Protein AF-A0AA39UWG3-F1 (afdb_monomer_lite)

Secondary structure (DSSP, 8-state):
--EEEEHHHHHHHHHHHHHHHTT-GGG--S--TTTEEE-SSSS-EEESEEEESSS--B--HHHHTTEEEEEETTTTEEEEEE---

pLDDT: mean 83.06, std 12.7, range [46.44, 96.5]

Sequence (85 aa):
MVTTLPTVAYEALRDAFIVKTNGAVQSLPFASHGFLIPVDGVETICFAFAPSASELSIIGNVQQAGIQISIDEARGYVGFGPNVC

Organism: Acer saccharum (NCBI:txid4024)

Foldseek 3Di:
DFKEAAPVVQVVVVVVVCVVCVVPPPPDPPPCQRQWDDDDVPPDIDGRYYYDPDNDIDHDVSNCVQWDWDADPVVRDIDIDGPDD

InterPro domains:
  IPR021109 Aspartic peptidase domain superfamily [G3DSA:2.40.70.10] (20-85)
  IPR021109 Aspartic peptidase domain superfamily [SSF50630] (2-85)

Structure (mmCIF, N/CA/C/O backbone):
data_AF-A0AA39UWG3-F1
#
_entry.id   AF-A0AA39UWG3-F1
#
loop_
_atom_site.group_PDB
_atom_site.id
_atom_site.type_symbol
_atom_site.label_atom_id
_atom_site.label_alt_id
_atom_site.label_comp_id
_atom_site.label_asym_id
_atom_site.label_entity_id
_atom_site.label_seq_id
_atom_site.pdbx_PDB_ins_code
_atom_site.Cartn_x
_atom_site.Cartn_y
_atom_site.Cartn_z
_atom_site.occupancy
_atom_site.B_iso_or_equiv
_atom_site.auth_seq_id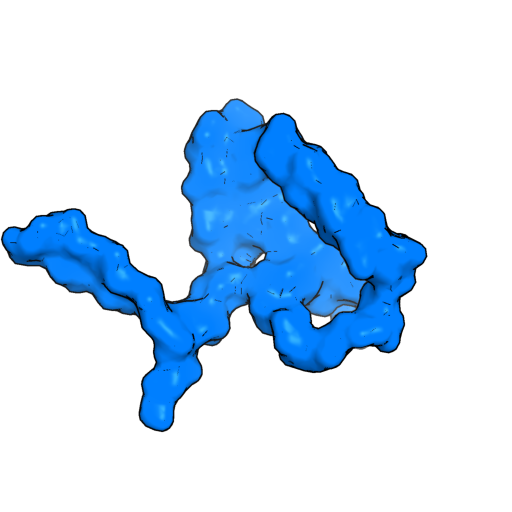
_atom_site.auth_comp_id
_atom_site.auth_asym_id
_atom_site.auth_atom_id
_atom_site.pdbx_PDB_model_num
ATOM 1 N N . MET A 1 1 ? -0.887 -11.233 2.924 1.00 81.06 1 MET A N 1
ATOM 2 C CA . MET A 1 1 ? -0.113 -10.013 3.238 1.00 81.06 1 MET A CA 1
ATOM 3 C C . MET A 1 1 ? -0.807 -8.813 2.612 1.00 81.06 1 MET A C 1
ATOM 5 O O . MET A 1 1 ? -1.274 -8.927 1.482 1.00 81.06 1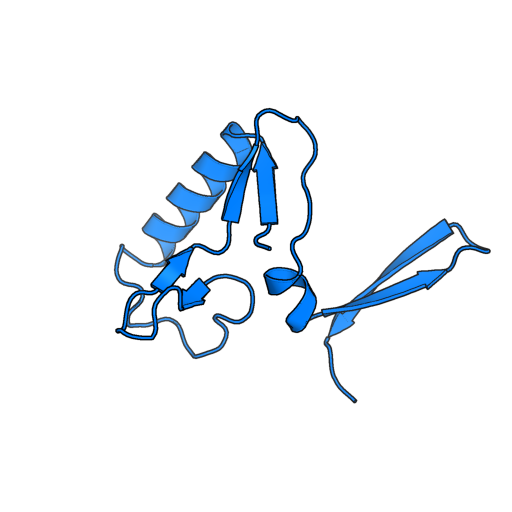 MET A O 1
ATOM 9 N N . VAL A 1 2 ? -0.908 -7.719 3.366 1.00 91.00 2 VAL A N 1
ATOM 10 C CA . VAL A 1 2 ? -1.485 -6.428 2.952 1.00 91.00 2 VAL A CA 1
ATOM 11 C C . VAL A 1 2 ? -0.409 -5.506 2.378 1.00 91.00 2 VAL A C 1
ATOM 13 O O . VAL A 1 2 ? 0.776 -5.751 2.600 1.00 91.00 2 VAL A O 1
ATOM 16 N N . THR A 1 3 ? -0.800 -4.465 1.644 1.00 92.81 3 THR A N 1
ATOM 17 C CA . THR A 1 3 ? 0.156 -3.474 1.127 1.00 92.81 3 THR A CA 1
ATOM 18 C C . THR A 1 3 ? 0.722 -2.641 2.264 1.00 92.81 3 THR A C 1
ATOM 20 O O . THR A 1 3 ? -0.027 -2.136 3.099 1.00 92.81 3 THR A O 1
ATOM 23 N N . THR A 1 4 ? 2.039 -2.471 2.296 1.00 94.56 4 THR A N 1
ATOM 24 C CA . THR A 1 4 ? 2.696 -1.607 3.278 1.00 94.56 4 THR A CA 1
ATOM 25 C C . THR A 1 4 ? 3.163 -0.324 2.613 1.00 94.56 4 THR A C 1
ATOM 27 O O . THR A 1 4 ? 3.793 -0.382 1.557 1.00 94.56 4 THR A O 1
ATOM 30 N N . LEU A 1 5 ? 2.882 0.820 3.229 1.00 95.62 5 LEU A N 1
ATOM 31 C CA . LEU A 1 5 ? 3.266 2.144 2.737 1.00 95.62 5 LEU A CA 1
ATOM 32 C C . LEU A 1 5 ? 4.114 2.868 3.789 1.00 95.62 5 LEU A C 1
ATOM 34 O O . LEU A 1 5 ? 3.913 2.620 4.980 1.00 95.62 5 LEU A O 1
ATOM 38 N N . PRO A 1 6 ? 4.993 3.805 3.397 1.00 96.50 6 PRO A N 1
ATOM 39 C CA . PRO A 1 6 ? 5.605 4.737 4.340 1.00 96.50 6 PRO A CA 1
ATOM 40 C C . PRO A 1 6 ? 4.528 5.406 5.196 1.00 96.50 6 PRO A C 1
ATOM 42 O O . PRO A 1 6 ? 3.469 5.759 4.671 1.00 96.50 6 PRO A O 1
ATOM 45 N N . THR A 1 7 ? 4.781 5.593 6.494 1.00 94.88 7 THR A N 1
ATOM 46 C CA . THR A 1 7 ? 3.763 6.059 7.458 1.00 94.88 7 THR A CA 1
ATOM 47 C C . THR A 1 7 ? 2.981 7.284 6.974 1.00 94.88 7 THR A C 1
ATOM 49 O O . THR A 1 7 ? 1.756 7.277 7.026 1.00 94.88 7 THR A O 1
ATOM 52 N N . VAL A 1 8 ? 3.659 8.282 6.398 1.00 94.19 8 VAL A N 1
ATOM 53 C CA . VAL A 1 8 ? 3.019 9.500 5.866 1.00 94.19 8 V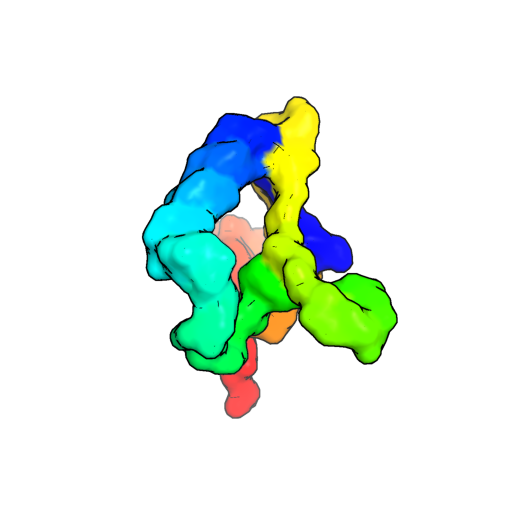AL A CA 1
ATOM 54 C C . VAL A 1 8 ? 2.038 9.187 4.728 1.00 94.19 8 VAL A C 1
ATOM 56 O O . VAL A 1 8 ? 0.934 9.726 4.680 1.00 94.19 8 VAL A O 1
ATOM 59 N N . ALA A 1 9 ? 2.414 8.289 3.814 1.00 94.50 9 ALA A N 1
ATOM 60 C CA . ALA A 1 9 ? 1.555 7.877 2.707 1.00 94.50 9 ALA A CA 1
ATOM 61 C C . ALA A 1 9 ? 0.375 7.023 3.194 1.00 94.50 9 ALA A C 1
ATOM 63 O O . ALA A 1 9 ? -0.743 7.182 2.703 1.00 94.50 9 ALA A O 1
ATOM 64 N N . TYR A 1 10 ? 0.609 6.150 4.178 1.00 94.25 10 TYR A N 1
ATOM 65 C CA . TYR A 1 10 ? -0.444 5.367 4.818 1.00 94.25 10 TYR A CA 1
ATOM 66 C C . TYR A 1 10 ? -1.490 6.265 5.491 1.00 94.25 10 TYR A C 1
ATOM 68 O O . TYR A 1 10 ? -2.683 6.076 5.265 1.00 94.25 10 TYR A O 1
ATOM 76 N N . GLU A 1 11 ? -1.057 7.248 6.282 1.00 94.81 11 GLU A N 1
ATOM 77 C CA . GLU A 1 11 ? -1.954 8.173 6.982 1.00 94.81 11 GLU A CA 1
ATOM 78 C C . GLU A 1 11 ? -2.791 8.991 5.997 1.00 94.81 11 GLU A C 1
ATOM 80 O O . GLU A 1 11 ? -4.015 9.010 6.110 1.00 94.81 11 GLU A O 1
ATOM 85 N N . ALA A 1 12 ? -2.161 9.561 4.965 1.00 94.69 12 ALA A N 1
ATOM 86 C CA . ALA A 1 12 ? -2.870 10.305 3.928 1.00 94.69 12 ALA A CA 1
ATOM 87 C C . ALA A 1 12 ? -3.909 9.440 3.191 1.00 94.69 12 ALA A C 1
ATOM 89 O O . ALA A 1 12 ? -5.038 9.879 2.957 1.00 94.69 12 ALA A O 1
ATOM 90 N N . LEU A 1 13 ? -3.550 8.198 2.842 1.00 92.38 13 LEU A N 1
ATOM 91 C CA . LEU A 1 13 ? -4.455 7.272 2.161 1.00 92.38 13 LEU A CA 1
ATOM 92 C C . LEU A 1 13 ? -5.624 6.856 3.062 1.00 92.38 13 LEU A C 1
ATOM 94 O O . LEU A 1 13 ? -6.769 6.839 2.609 1.00 92.38 13 LEU A O 1
ATOM 98 N N . ARG A 1 14 ? -5.344 6.534 4.328 1.00 91.19 14 ARG A N 1
ATOM 99 C CA . ARG A 1 14 ? -6.354 6.188 5.334 1.00 91.19 14 ARG A CA 1
ATOM 100 C C . ARG A 1 14 ? -7.352 7.328 5.504 1.00 91.19 14 ARG A C 1
ATOM 102 O O . ARG A 1 14 ? -8.557 7.096 5.440 1.00 91.19 14 ARG A O 1
ATOM 109 N N . ASP A 1 15 ? -6.863 8.547 5.690 1.00 92.19 15 ASP A N 1
ATOM 110 C CA . ASP A 1 15 ? -7.715 9.702 5.962 1.00 92.19 15 ASP A CA 1
ATOM 111 C C . ASP A 1 15 ? -8.577 10.040 4.736 1.00 92.19 15 ASP A C 1
ATOM 113 O O . ASP A 1 15 ? -9.787 10.240 4.859 1.00 92.19 15 ASP A O 1
ATOM 117 N N . ALA A 1 16 ? -8.002 9.980 3.529 1.00 90.38 16 ALA A N 1
ATOM 118 C CA . ALA A 1 16 ? -8.753 10.128 2.283 1.00 90.38 16 ALA A CA 1
ATOM 119 C C . ALA A 1 16 ? -9.832 9.045 2.113 1.00 90.38 16 ALA A C 1
ATOM 121 O O . ALA A 1 16 ? -10.944 9.336 1.662 1.00 90.38 16 ALA A O 1
ATOM 122 N N . PHE A 1 17 ? -9.530 7.799 2.488 1.00 86.44 17 PHE A N 1
ATOM 123 C CA . PHE A 1 17 ? -10.480 6.691 2.433 1.00 86.44 17 PHE A CA 1
ATOM 124 C C . PHE A 1 17 ? -11.647 6.892 3.410 1.00 86.44 17 PHE A C 1
ATOM 126 O O . PHE A 1 17 ? -12.807 6.715 3.027 1.00 86.44 17 PHE A O 1
ATOM 133 N N . ILE A 1 18 ? -11.368 7.330 4.641 1.00 86.81 18 ILE A N 1
ATOM 134 C CA . ILE A 1 18 ? -12.396 7.644 5.646 1.00 86.81 18 ILE A CA 1
ATOM 135 C C . ILE A 1 18 ? -13.296 8.781 5.158 1.00 86.81 18 ILE A C 1
ATOM 137 O O . ILE A 1 18 ? -14.518 8.648 5.195 1.00 86.81 18 ILE A O 1
ATOM 141 N N . VAL A 1 19 ? -12.712 9.869 4.646 1.00 88.06 19 VAL A N 1
ATOM 142 C CA . VAL A 1 19 ? -13.472 11.011 4.111 1.00 88.06 19 VAL A CA 1
ATOM 143 C C . VAL A 1 19 ? -14.369 10.574 2.956 1.00 88.06 19 VAL A C 1
ATOM 145 O O . VAL A 1 19 ? -15.547 10.924 2.918 1.00 88.06 19 VAL A O 1
ATOM 148 N N . LYS A 1 20 ? -13.848 9.765 2.029 1.00 84.50 20 LYS A N 1
ATOM 149 C CA . LYS A 1 20 ? -14.601 9.334 0.844 1.00 84.50 20 LYS A CA 1
ATOM 150 C C . LYS A 1 20 ? -15.730 8.356 1.163 1.00 84.50 20 LYS A C 1
ATOM 152 O O . LYS A 1 20 ? -16.732 8.337 0.456 1.00 84.50 20 LYS A O 1
ATOM 157 N N . THR A 1 21 ? -15.573 7.562 2.217 1.00 80.38 21 THR A N 1
ATOM 158 C CA . THR A 1 21 ? -16.603 6.630 2.701 1.00 80.38 21 THR A CA 1
ATOM 159 C C . THR A 1 21 ? -17.519 7.254 3.750 1.00 80.38 21 THR A C 1
ATOM 161 O O . THR A 1 21 ? -18.450 6.601 4.210 1.00 80.38 21 THR A O 1
ATOM 164 N N . ASN A 1 22 ? -17.280 8.511 4.144 1.00 80.75 22 ASN A N 1
ATOM 165 C CA . ASN A 1 22 ? -17.958 9.157 5.268 1.00 80.75 22 ASN A CA 1
ATOM 166 C C . ASN A 1 22 ? -17.909 8.303 6.557 1.00 80.75 22 ASN A C 1
ATOM 168 O O . ASN A 1 22 ? -18.876 8.233 7.312 1.00 80.75 22 ASN A O 1
ATOM 172 N N . GLY A 1 23 ? -16.814 7.557 6.752 1.00 72.88 23 GLY A N 1
ATOM 173 C CA . GLY A 1 23 ? -16.659 6.580 7.836 1.00 72.88 23 GLY A CA 1
ATOM 174 C C . GLY A 1 23 ? -17.588 5.357 7.766 1.00 72.88 23 GLY A C 1
ATOM 175 O O . GLY A 1 23 ? -17.485 4.475 8.615 1.00 72.88 23 GLY A O 1
ATOM 176 N N . ALA A 1 24 ? -18.469 5.266 6.765 1.00 70.69 24 ALA A N 1
ATOM 177 C CA . ALA A 1 24 ? -19.425 4.182 6.586 1.00 70.69 24 ALA A CA 1
ATOM 178 C C . ALA A 1 24 ? -19.055 3.340 5.357 1.00 70.69 24 ALA A C 1
ATOM 180 O O . ALA A 1 24 ? -19.355 3.670 4.213 1.00 70.69 24 ALA A O 1
ATOM 181 N N . VAL A 1 25 ? -18.452 2.179 5.606 1.00 65.94 25 VAL A N 1
ATOM 182 C CA . VAL A 1 25 ? -18.070 1.204 4.564 1.00 65.94 25 VAL A CA 1
ATOM 183 C C . VAL A 1 25 ? -19.296 0.524 3.913 1.00 65.94 25 VAL A C 1
ATOM 185 O O . VAL A 1 25 ? -19.178 -0.171 2.909 1.00 65.94 25 VAL A O 1
ATOM 188 N N . GLN A 1 26 ? -20.492 0.773 4.453 1.00 57.19 26 GLN A N 1
ATOM 189 C CA . GLN A 1 26 ? -21.761 0.110 4.135 1.00 57.19 26 GLN A CA 1
ATOM 190 C C . GLN A 1 26 ? -22.285 0.364 2.705 1.00 57.19 26 GLN A C 1
ATOM 192 O O . GLN A 1 26 ? -23.187 -0.340 2.263 1.00 57.19 26 GLN A O 1
ATOM 197 N N . SER A 1 27 ? -21.727 1.337 1.971 1.00 51.84 27 SER A N 1
ATOM 198 C CA . SER A 1 27 ? -22.132 1.679 0.596 1.00 51.84 27 SER A CA 1
ATOM 199 C C . SER A 1 27 ? -21.091 1.352 -0.474 1.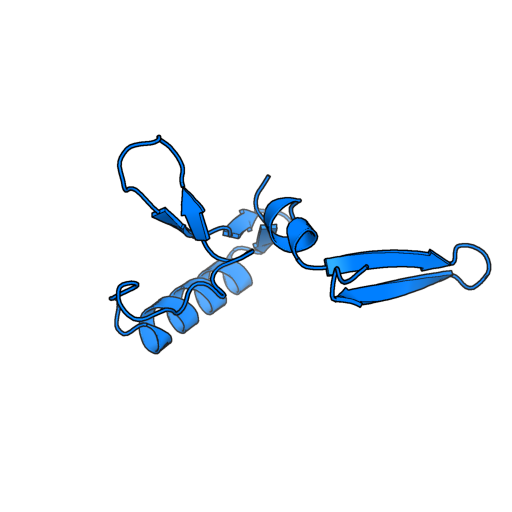00 51.84 27 SER A C 1
ATOM 201 O O . SER A 1 27 ? -21.305 1.676 -1.644 1.00 51.84 27 SER A O 1
ATOM 203 N N . LEU A 1 28 ? -19.969 0.721 -0.115 1.00 54.81 28 LEU A N 1
ATOM 204 C CA . LEU A 1 28 ? -18.993 0.320 -1.118 1.00 54.81 28 LEU A CA 1
ATOM 205 C C . LEU A 1 28 ? -19.541 -0.907 -1.864 1.00 54.81 28 LEU A C 1
ATOM 207 O O . LEU A 1 28 ? -19.701 -1.963 -1.247 1.00 54.81 28 LEU A O 1
ATOM 211 N N . PRO A 1 29 ? -19.845 -0.806 -3.175 1.00 51.50 29 PRO A N 1
ATOM 212 C CA . PRO A 1 29 ? -20.138 -1.995 -3.961 1.00 51.50 29 PRO A CA 1
ATOM 213 C C . PRO A 1 29 ? -18.968 -2.974 -3.820 1.00 51.50 29 PRO A C 1
ATOM 215 O O . PRO A 1 29 ? -17.833 -2.554 -3.590 1.00 51.50 29 PRO A O 1
ATOM 218 N N . PHE A 1 30 ? -19.236 -4.268 -4.001 1.00 46.44 30 PHE A N 1
ATOM 219 C CA . PHE A 1 30 ? -18.304 -5.410 -3.929 1.00 46.44 30 PHE A CA 1
ATOM 220 C C . PHE A 1 30 ? -17.019 -5.308 -4.804 1.00 46.44 30 PHE A C 1
ATOM 222 O O . PHE A 1 30 ? -16.249 -6.259 -4.925 1.00 46.44 30 PHE A O 1
ATOM 229 N N . ALA A 1 31 ? -16.728 -4.136 -5.370 1.00 50.28 31 ALA A N 1
ATOM 230 C CA . ALA A 1 31 ? -15.437 -3.688 -5.885 1.00 50.28 31 ALA A CA 1
ATOM 231 C C . ALA A 1 31 ? -14.383 -3.405 -4.781 1.00 50.28 31 ALA A C 1
ATOM 233 O O . ALA A 1 31 ? -13.384 -2.741 -5.039 1.00 50.28 31 ALA A O 1
ATOM 234 N N . SER A 1 32 ? -14.577 -3.906 -3.555 1.00 58.06 32 SER A N 1
ATOM 235 C CA . SER A 1 32 ? -13.641 -3.812 -2.421 1.00 58.06 32 SER A CA 1
ATOM 236 C C . SER A 1 32 ? -12.431 -4.753 -2.520 1.00 58.06 32 SER A C 1
ATOM 238 O O . SER A 1 32 ? -11.587 -4.764 -1.617 1.00 58.06 32 SER A O 1
ATOM 240 N N . HIS A 1 33 ? -12.326 -5.527 -3.605 1.00 65.56 33 HIS A N 1
ATOM 241 C CA . HIS A 1 33 ? -11.189 -6.402 -3.873 1.00 65.56 33 HIS A CA 1
ATOM 242 C C . HIS A 1 33 ? -9.883 -5.600 -3.807 1.00 65.56 33 HIS A C 1
ATOM 244 O O . HIS A 1 33 ? -9.676 -4.650 -4.557 1.00 65.56 33 HIS A O 1
ATOM 250 N N . GLY A 1 34 ? -9.016 -5.967 -2.864 1.00 76.62 34 GLY A N 1
ATOM 251 C CA . GLY A 1 34 ? -7.723 -5.316 -2.670 1.00 76.62 34 GLY A CA 1
ATOM 252 C C . GLY A 1 34 ? -7.702 -4.152 -1.672 1.00 76.62 34 GLY A C 1
ATOM 253 O O . GLY A 1 34 ? -6.615 -3.725 -1.303 1.00 76.62 34 GLY A O 1
ATOM 254 N N . PHE A 1 35 ? -8.843 -3.647 -1.188 1.00 83.62 35 PHE A N 1
ATOM 255 C CA . PHE A 1 35 ? -8.874 -2.527 -0.227 1.00 83.62 35 PHE A CA 1
ATOM 256 C C . PHE A 1 35 ? -9.329 -2.925 1.173 1.00 83.62 35 PHE A C 1
ATOM 258 O O . PHE A 1 35 ? -8.917 -2.296 2.147 1.00 83.62 35 PHE A O 1
ATOM 265 N N . LEU A 1 36 ? -10.153 -3.964 1.285 1.00 85.56 36 LEU A N 1
ATOM 266 C CA . LEU A 1 36 ? -10.660 -4.472 2.555 1.00 85.56 36 LEU A CA 1
ATOM 267 C C . LEU A 1 36 ? -10.428 -5.980 2.632 1.00 85.56 36 LEU A C 1
ATOM 269 O O . LEU A 1 36 ? -10.534 -6.673 1.620 1.00 85.56 36 LEU A O 1
ATOM 273 N N . ILE A 1 37 ? -10.126 -6.486 3.826 1.00 84.38 37 ILE A N 1
ATOM 274 C CA . ILE A 1 37 ? -9.991 -7.922 4.090 1.00 84.38 37 ILE A CA 1
ATOM 275 C C . ILE A 1 37 ? -10.831 -8.346 5.295 1.00 84.38 37 ILE A C 1
ATOM 277 O O . ILE A 1 37 ? -10.845 -7.632 6.299 1.00 84.38 37 ILE A O 1
ATOM 281 N N . PRO A 1 38 ? -11.507 -9.505 5.233 1.00 81.88 38 PRO A N 1
ATOM 282 C CA . PRO A 1 38 ? -12.068 -10.131 6.420 1.00 81.88 38 PRO A CA 1
ATOM 283 C C . PRO A 1 38 ? -10.931 -10.749 7.241 1.00 81.88 38 PRO A C 1
ATOM 285 O O . PRO A 1 38 ? -10.075 -11.433 6.677 1.00 81.88 38 PRO A O 1
ATOM 288 N N . VAL A 1 39 ? -10.899 -10.502 8.553 1.00 77.75 39 VAL A N 1
ATOM 289 C CA . VAL A 1 39 ? -9.792 -10.982 9.406 1.00 77.75 39 VAL A CA 1
ATOM 290 C C . VAL A 1 39 ? -10.169 -12.219 10.219 1.00 77.75 39 VAL A C 1
ATOM 292 O O . VAL A 1 39 ? -9.339 -13.109 10.330 1.00 77.75 39 VAL A O 1
ATOM 295 N N . ASP A 1 40 ? -11.420 -12.350 10.677 1.00 66.69 40 ASP A N 1
ATOM 296 C CA . ASP A 1 40 ? -11.760 -13.376 11.683 1.00 66.69 40 ASP A CA 1
ATOM 297 C C . ASP A 1 40 ? -13.089 -14.122 11.467 1.00 66.69 40 ASP A C 1
ATOM 299 O O . ASP A 1 40 ? -13.715 -14.553 12.426 1.00 66.69 40 ASP A O 1
ATOM 303 N N . GLY A 1 41 ? -13.589 -14.283 10.236 1.00 63.09 41 GLY A N 1
ATOM 304 C CA . GLY A 1 41 ? -14.834 -15.043 9.971 1.00 63.09 41 GLY A CA 1
ATOM 305 C C . GLY A 1 41 ? -16.121 -14.477 10.611 1.00 63.09 41 GLY A C 1
ATOM 306 O O . GLY A 1 41 ? -17.213 -14.953 10.318 1.00 63.09 41 GLY A O 1
ATOM 307 N N . VAL A 1 42 ? -16.000 -13.439 11.440 1.00 57.69 42 VAL A N 1
ATOM 308 C CA . VAL A 1 42 ? -17.053 -12.763 12.196 1.00 57.69 42 VAL A CA 1
ATOM 309 C C . VAL A 1 42 ? -17.036 -11.296 11.781 1.00 57.69 42 VAL A C 1
ATOM 311 O O . VAL A 1 42 ? -16.373 -10.495 12.430 1.00 57.69 42 VAL A O 1
ATOM 314 N N . GLU A 1 43 ? -17.679 -10.992 10.645 1.00 68.88 43 GLU A N 1
ATOM 315 C CA . GLU A 1 43 ? -18.102 -9.670 10.110 1.00 68.88 43 GLU A CA 1
ATOM 316 C C . GLU A 1 43 ? -17.107 -8.483 10.131 1.00 68.88 43 GLU A C 1
ATOM 318 O O . GLU A 1 43 ? -17.414 -7.397 9.641 1.00 68.88 43 GLU A O 1
ATOM 323 N N . THR A 1 44 ? -15.895 -8.670 10.643 1.00 75.38 44 THR A N 1
ATOM 324 C CA . THR A 1 44 ? -14.908 -7.625 10.871 1.00 75.38 44 THR A CA 1
ATOM 325 C C . THR A 1 44 ? -14.076 -7.475 9.620 1.00 75.38 44 THR A C 1
ATOM 327 O O . THR A 1 44 ? -13.364 -8.390 9.193 1.00 75.38 44 THR A O 1
ATOM 330 N N . ILE A 1 45 ? -14.185 -6.289 9.042 1.00 80.06 45 ILE A N 1
ATOM 331 C CA . ILE A 1 45 ? -13.468 -5.880 7.849 1.00 80.06 45 ILE A CA 1
ATOM 332 C C . ILE A 1 45 ? -12.360 -4.909 8.242 1.00 80.06 45 ILE A C 1
ATOM 334 O O . ILE A 1 45 ? -12.596 -3.905 8.912 1.00 80.06 45 ILE A O 1
ATOM 338 N N . CYS A 1 46 ? -11.142 -5.209 7.810 1.00 85.81 46 CYS A N 1
ATOM 339 C CA . CYS A 1 46 ? -9.980 -4.364 8.039 1.00 85.81 46 CYS A CA 1
ATOM 340 C C . CYS A 1 46 ? -9.525 -3.720 6.738 1.00 85.81 46 CYS A C 1
ATOM 342 O O . CYS A 1 46 ? -9.627 -4.308 5.660 1.00 85.81 46 CYS A O 1
ATOM 344 N N . PHE A 1 47 ? -8.973 -2.516 6.852 1.00 89.00 47 PHE A N 1
ATOM 345 C CA . PHE A 1 47 ? -8.313 -1.857 5.737 1.00 89.00 47 PHE A CA 1
ATOM 346 C C . PHE A 1 47 ? -7.060 -2.639 5.339 1.00 89.00 47 PHE A C 1
ATOM 348 O O . PHE A 1 47 ? -6.224 -2.970 6.177 1.00 89.00 47 PHE A O 1
ATOM 355 N N . ALA A 1 48 ? -6.930 -2.955 4.054 1.00 90.44 48 ALA A N 1
ATOM 356 C CA . ALA A 1 48 ? -5.884 -3.828 3.535 1.00 90.44 48 ALA A CA 1
ATOM 357 C C . ALA A 1 48 ? -4.535 -3.110 3.338 1.00 90.44 48 ALA A C 1
ATOM 359 O O . ALA A 1 48 ? -3.762 -3.495 2.460 1.00 90.44 48 ALA A O 1
ATOM 360 N N . PHE A 1 49 ? -4.245 -2.076 4.127 1.00 93.06 49 PHE A N 1
ATOM 361 C CA . PHE A 1 49 ? -2.997 -1.317 4.077 1.00 93.06 49 PHE A CA 1
ATOM 362 C C . PHE A 1 49 ? -2.419 -1.161 5.481 1.00 93.06 49 PHE A C 1
ATOM 364 O O . PHE A 1 49 ? -3.166 -1.048 6.450 1.00 93.06 49 PHE A O 1
ATOM 371 N N . ALA A 1 50 ? -1.094 -1.123 5.584 1.00 94.38 50 ALA A N 1
ATOM 372 C CA . ALA A 1 50 ? -0.382 -0.949 6.844 1.00 94.38 50 ALA A CA 1
ATOM 373 C C . ALA A 1 50 ? 0.771 0.062 6.708 1.00 94.38 50 ALA A C 1
ATOM 375 O O . ALA A 1 50 ? 1.350 0.189 5.625 1.00 94.38 50 ALA A O 1
ATOM 376 N N . PRO A 1 51 ? 1.136 0.776 7.786 1.00 95.19 51 PRO A N 1
ATOM 377 C CA . PRO A 1 51 ? 2.318 1.626 7.793 1.00 95.19 51 PRO A CA 1
ATOM 378 C C . PRO A 1 51 ? 3.605 0.789 7.837 1.00 95.19 51 PRO A C 1
ATOM 380 O O . PRO A 1 51 ? 3.636 -0.318 8.378 1.00 95.19 51 PRO A O 1
ATOM 383 N N . SER A 1 52 ? 4.682 1.349 7.300 1.00 93.94 52 SER A N 1
ATOM 384 C CA . SER A 1 52 ? 6.036 0.803 7.318 1.00 93.94 52 SER A CA 1
ATOM 385 C C . SER A 1 52 ? 7.025 1.882 7.738 1.00 93.94 52 SER A C 1
ATOM 387 O O . SER A 1 52 ? 6.910 3.037 7.329 1.00 93.94 52 SER A O 1
ATOM 389 N N . ALA A 1 53 ? 8.029 1.482 8.521 1.00 91.06 53 ALA A N 1
ATOM 390 C CA . ALA A 1 53 ? 9.181 2.327 8.833 1.00 91.06 53 ALA A CA 1
ATOM 391 C C . ALA A 1 53 ? 10.142 2.481 7.636 1.00 91.06 53 ALA A C 1
ATOM 393 O O . ALA A 1 53 ? 11.046 3.309 7.675 1.00 91.06 53 ALA A O 1
ATOM 394 N N . SER A 1 54 ? 9.968 1.671 6.587 1.00 91.50 54 SER A N 1
ATOM 395 C CA . SER A 1 54 ? 10.699 1.812 5.330 1.00 91.50 54 SER A CA 1
ATOM 396 C C . SER A 1 54 ? 10.071 2.894 4.452 1.00 91.50 54 SER A C 1
ATOM 398 O O . SER A 1 54 ? 8.850 3.038 4.412 1.00 91.50 54 SER A O 1
ATOM 400 N N . GLU A 1 55 ? 10.900 3.592 3.678 1.00 90.81 55 GLU A N 1
ATOM 401 C CA . GLU A 1 55 ? 10.436 4.480 2.604 1.00 90.81 55 GLU A CA 1
ATOM 402 C C . GLU A 1 55 ? 9.906 3.713 1.379 1.00 90.81 55 GLU A C 1
ATOM 404 O O . GLU A 1 55 ? 9.324 4.304 0.468 1.00 90.81 55 GLU A O 1
ATOM 409 N N . LEU A 1 56 ? 10.069 2.387 1.348 1.00 92.44 56 LEU A N 1
ATOM 410 C CA . LEU A 1 56 ? 9.549 1.550 0.277 1.00 92.44 56 LEU A CA 1
ATOM 411 C C . LEU A 1 56 ? 8.063 1.248 0.477 1.00 92.44 56 LEU A C 1
ATOM 413 O O . LEU A 1 56 ? 7.608 0.886 1.563 1.00 92.44 56 LEU A O 1
ATOM 417 N N . SER A 1 57 ? 7.324 1.322 -0.626 1.00 91.88 57 SER A N 1
ATOM 418 C CA . SER A 1 57 ? 5.970 0.779 -0.715 1.00 91.88 57 SER A CA 1
ATOM 419 C C . SER A 1 57 ? 6.029 -0.656 -1.238 1.00 91.88 57 SER A C 1
ATOM 421 O O . SER A 1 57 ? 6.681 -0.916 -2.248 1.00 91.88 57 SER A O 1
ATOM 423 N N . ILE A 1 58 ? 5.344 -1.586 -0.572 1.00 91.81 58 ILE A N 1
ATOM 424 C CA . ILE A 1 58 ? 5.299 -3.006 -0.956 1.00 91.81 58 ILE A CA 1
ATOM 425 C C . ILE A 1 58 ? 3.855 -3.378 -1.255 1.00 91.81 58 ILE A C 1
ATOM 427 O O . ILE A 1 58 ? 3.011 -3.341 -0.361 1.00 91.81 58 ILE A O 1
ATOM 431 N N . ILE A 1 59 ? 3.580 -3.770 -2.499 1.00 89.38 59 ILE A N 1
ATOM 432 C CA . ILE A 1 59 ? 2.251 -4.215 -2.929 1.00 89.38 59 ILE A CA 1
ATOM 433 C C . ILE A 1 59 ? 2.009 -5.638 -2.414 1.00 89.38 59 ILE A C 1
ATOM 435 O O . ILE A 1 59 ? 2.621 -6.595 -2.888 1.00 89.38 59 ILE A O 1
ATOM 439 N N . GLY A 1 60 ? 1.103 -5.780 -1.448 1.00 88.81 60 GLY A N 1
ATOM 440 C CA . GLY A 1 60 ? 0.750 -7.064 -0.844 1.00 88.81 60 GLY A CA 1
ATOM 441 C C . GLY A 1 60 ? -0.134 -7.930 -1.743 1.00 88.81 60 GLY A C 1
ATOM 442 O O . GLY A 1 60 ? -0.870 -7.427 -2.589 1.00 88.81 60 GLY A O 1
ATOM 443 N N . ASN A 1 61 ? -0.115 -9.248 -1.523 1.00 87.62 61 ASN A N 1
ATOM 444 C CA . ASN A 1 61 ? -0.871 -10.220 -2.330 1.00 87.62 61 ASN A CA 1
ATOM 445 C C . ASN A 1 61 ? -2.376 -9.920 -2.405 1.00 87.62 61 ASN A C 1
ATOM 447 O O . ASN A 1 61 ? -3.017 -10.257 -3.393 1.00 87.62 61 ASN A O 1
ATOM 451 N N . VAL A 1 62 ? -2.939 -9.281 -1.375 1.00 87.50 62 VAL A N 1
ATOM 452 C CA . VAL A 1 62 ? -4.348 -8.863 -1.360 1.00 87.50 62 VAL A CA 1
ATOM 453 C C . VAL A 1 62 ? -4.646 -7.891 -2.504 1.00 87.50 62 VAL A C 1
ATOM 455 O O . VAL A 1 62 ? -5.637 -8.061 -3.207 1.00 87.50 62 VAL A O 1
ATOM 458 N N . GLN A 1 63 ? -3.773 -6.908 -2.728 1.00 85.81 63 GLN A N 1
ATOM 459 C CA . GLN A 1 63 ? -3.885 -5.969 -3.842 1.00 85.81 63 GLN A CA 1
ATOM 460 C C . GLN A 1 63 ? -3.588 -6.640 -5.182 1.00 85.81 63 GLN A C 1
ATOM 462 O O . GLN A 1 63 ? -4.163 -6.249 -6.192 1.00 85.81 63 GLN A O 1
ATOM 467 N N . GLN A 1 64 ? -2.737 -7.670 -5.188 1.00 86.31 64 GLN A N 1
ATOM 468 C CA . GLN A 1 64 ? -2.391 -8.402 -6.405 1.00 86.31 64 GLN A CA 1
ATOM 469 C C . GLN A 1 64 ? -3.510 -9.327 -6.902 1.00 86.31 64 GLN A C 1
ATOM 471 O O . GLN A 1 64 ? -3.578 -9.605 -8.089 1.00 86.31 64 GLN A O 1
ATOM 476 N N . ALA A 1 65 ? -4.430 -9.769 -6.039 1.00 83.94 65 ALA A N 1
ATOM 477 C CA . ALA A 1 65 ? -5.480 -10.720 -6.419 1.00 83.94 65 ALA A CA 1
ATOM 478 C C . ALA A 1 65 ? -6.376 -10.239 -7.584 1.00 83.94 65 ALA A C 1
ATOM 480 O O . ALA A 1 65 ? -6.873 -11.055 -8.362 1.00 83.94 65 ALA A O 1
ATOM 481 N N . GLY A 1 66 ? -6.572 -8.921 -7.717 1.00 77.38 66 GLY A N 1
ATOM 482 C CA . GLY A 1 66 ? -7.377 -8.310 -8.782 1.00 77.38 66 GLY A CA 1
ATOM 483 C C . GLY A 1 66 ? -6.595 -7.878 -10.028 1.00 77.38 66 GLY A C 1
ATOM 484 O O . GLY A 1 66 ? -7.211 -7.422 -10.993 1.00 77.38 66 GLY A O 1
ATOM 485 N N . ILE A 1 67 ? -5.265 -8.001 -10.023 1.00 82.06 67 ILE A N 1
ATOM 486 C CA . ILE A 1 67 ? -4.387 -7.537 -11.104 1.00 82.06 67 ILE A CA 1
ATOM 487 C C . ILE A 1 67 ? -3.534 -8.686 -11.639 1.00 82.06 67 ILE A C 1
ATOM 48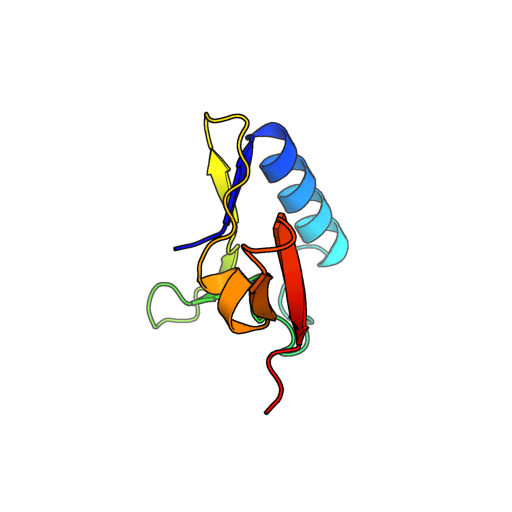9 O O . ILE A 1 67 ? -2.933 -9.453 -10.895 1.00 82.06 67 ILE A O 1
ATOM 493 N N . GLN A 1 68 ? -3.449 -8.793 -12.957 1.00 86.69 68 GLN A N 1
ATOM 494 C CA . GLN A 1 68 ? -2.443 -9.612 -13.609 1.00 86.69 68 GLN A CA 1
ATOM 495 C C . GLN A 1 68 ? -1.138 -8.819 -13.673 1.00 86.69 68 GLN A C 1
ATOM 497 O O . GLN A 1 68 ? -1.116 -7.686 -14.159 1.00 86.69 68 GLN A O 1
ATOM 502 N N . ILE A 1 69 ? -0.055 -9.423 -13.187 1.00 87.94 69 ILE A N 1
ATOM 503 C CA . ILE A 1 69 ? 1.288 -8.844 -13.227 1.00 87.94 69 ILE A CA 1
ATOM 504 C C . ILE A 1 69 ? 2.106 -9.619 -14.257 1.00 87.94 69 ILE A C 1
ATOM 506 O O . ILE A 1 69 ? 2.243 -10.838 -14.152 1.00 87.94 69 ILE A O 1
ATOM 510 N N . SER A 1 70 ? 2.657 -8.915 -15.242 1.00 89.12 70 SER A N 1
ATOM 511 C CA . SER A 1 70 ? 3.571 -9.477 -16.241 1.00 89.12 70 SER A CA 1
ATOM 512 C C . SER A 1 70 ? 4.955 -8.863 -16.084 1.00 89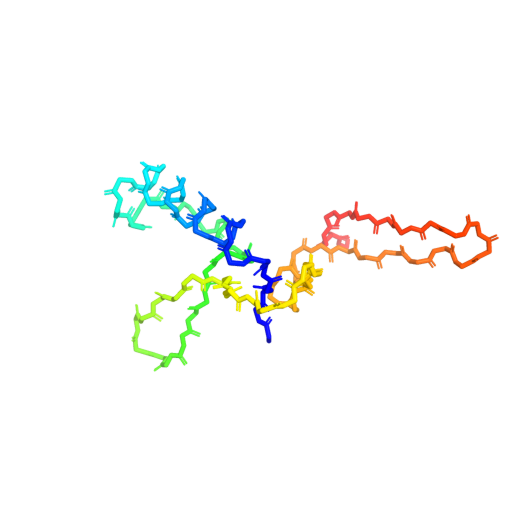.12 70 SER A C 1
ATOM 514 O O . SER A 1 70 ? 5.073 -7.639 -16.024 1.00 89.12 70 SER A O 1
ATOM 516 N N . ILE A 1 71 ? 5.997 -9.688 -16.067 1.00 91.94 71 ILE A N 1
ATOM 517 C CA . ILE A 1 71 ? 7.386 -9.239 -15.950 1.00 91.94 71 ILE A CA 1
ATOM 518 C C . ILE A 1 71 ? 8.088 -9.560 -17.273 1.00 91.94 71 ILE A C 1
ATOM 520 O O . ILE A 1 71 ? 8.243 -10.727 -17.625 1.00 91.94 71 ILE A O 1
ATOM 524 N N . ASP A 1 72 ? 8.476 -8.526 -18.021 1.00 93.50 72 ASP A N 1
ATOM 525 C CA . ASP A 1 72 ? 9.328 -8.645 -19.209 1.00 93.50 72 ASP A CA 1
ATOM 526 C C . ASP A 1 72 ? 10.763 -8.320 -18.786 1.00 93.50 72 ASP A C 1
ATOM 528 O O . ASP A 1 72 ? 11.184 -7.163 -18.796 1.00 93.50 72 ASP A O 1
ATOM 532 N N . GLU A 1 73 ? 11.509 -9.345 -18.371 1.00 92.81 73 GLU A N 1
ATOM 533 C CA . GLU A 1 73 ? 12.900 -9.196 -17.924 1.00 92.81 73 GLU A CA 1
ATOM 534 C C . GLU A 1 73 ? 13.836 -8.764 -19.060 1.00 92.81 73 GLU A C 1
ATOM 536 O O . GLU A 1 73 ? 14.804 -8.047 -18.822 1.00 92.81 73 GLU A O 1
ATOM 541 N N . ALA A 1 74 ? 13.532 -9.150 -20.304 1.00 93.75 74 ALA A N 1
ATOM 542 C CA . ALA A 1 74 ? 14.359 -8.823 -21.463 1.00 93.75 74 ALA A CA 1
ATOM 543 C C . ALA A 1 74 ? 14.321 -7.324 -21.788 1.00 93.75 74 ALA A C 1
ATOM 545 O O . ALA A 1 74 ? 15.304 -6.767 -22.280 1.00 93.75 74 ALA A O 1
ATOM 546 N N . ARG A 1 75 ? 13.189 -6.669 -21.515 1.00 92.75 75 ARG A N 1
ATOM 547 C CA . ARG A 1 75 ? 13.017 -5.222 -21.698 1.00 92.75 75 ARG A CA 1
ATOM 548 C C . ARG A 1 75 ? 13.018 -4.423 -20.394 1.00 92.75 75 ARG A C 1
ATOM 550 O O . ARG A 1 75 ? 13.023 -3.197 -20.446 1.00 92.75 75 ARG A O 1
ATOM 557 N N . GLY A 1 76 ? 13.024 -5.095 -19.244 1.00 92.75 76 GLY A N 1
ATOM 558 C CA . GLY A 1 76 ? 12.988 -4.470 -17.922 1.00 92.75 76 GLY A CA 1
ATOM 559 C C . GLY A 1 76 ? 11.647 -3.813 -17.583 1.00 92.75 76 GLY A C 1
ATOM 560 O O . GLY A 1 76 ? 11.627 -2.803 -16.882 1.00 92.75 76 GLY A O 1
ATOM 561 N N . TYR A 1 77 ? 10.532 -4.350 -18.085 1.00 94.06 77 TYR A N 1
ATOM 562 C CA . TYR A 1 77 ? 9.197 -3.793 -17.846 1.00 94.06 77 TYR A CA 1
ATOM 563 C C . TYR A 1 77 ? 8.361 -4.645 -16.896 1.00 94.06 77 TYR A C 1
ATOM 565 O O . TYR A 1 77 ? 8.422 -5.874 -16.899 1.00 94.06 77 TYR A O 1
ATOM 573 N N . VAL A 1 78 ? 7.508 -3.963 -16.132 1.00 92.19 78 VAL A N 1
ATOM 574 C CA . VAL A 1 78 ? 6.444 -4.574 -15.334 1.00 92.19 78 VAL A CA 1
ATOM 575 C C . VAL A 1 78 ? 5.110 -4.036 -15.839 1.00 92.19 78 VAL A C 1
ATOM 577 O O . VAL A 1 78 ? 4.888 -2.826 -15.866 1.00 92.19 78 VAL A O 1
ATOM 580 N N . GLY A 1 79 ? 4.244 -4.944 -16.277 1.00 89.81 79 GLY A N 1
ATOM 581 C CA . GLY A 1 79 ? 2.901 -4.647 -16.763 1.00 89.81 79 GLY A CA 1
ATOM 582 C C . GLY A 1 79 ? 1.848 -5.002 -15.721 1.00 89.81 79 GLY A C 1
ATOM 583 O O . GLY A 1 79 ? 1.977 -6.003 -15.017 1.00 89.81 79 GLY A O 1
ATOM 584 N N . PHE A 1 80 ? 0.799 -4.185 -15.657 1.00 90.19 80 PHE A N 1
ATOM 585 C CA . PHE A 1 80 ? -0.360 -4.390 -14.796 1.00 90.19 80 PHE A CA 1
ATOM 586 C C . PHE A 1 80 ? -1.619 -4.390 -15.658 1.00 90.19 80 PHE A C 1
ATOM 588 O O . PHE A 1 80 ? -1.871 -3.431 -16.388 1.00 90.19 80 PHE A O 1
ATOM 595 N N . GLY A 1 81 ? -2.404 -5.459 -15.573 1.00 86.38 81 GLY A N 1
ATOM 596 C CA . GLY A 1 81 ? -3.668 -5.605 -16.288 1.00 86.38 81 GLY A CA 1
ATOM 597 C C . GLY A 1 81 ? -4.777 -6.127 -15.377 1.00 86.38 81 GLY A C 1
ATOM 598 O O . GLY A 1 81 ? -4.494 -6.599 -14.276 1.00 86.38 81 GLY A O 1
ATOM 599 N N . PRO A 1 82 ? -6.048 -6.042 -15.792 1.00 82.81 82 PRO A N 1
ATOM 600 C CA . PRO A 1 82 ? -7.126 -6.720 -15.085 1.00 82.81 82 PRO A CA 1
ATOM 601 C C . PRO A 1 82 ? -6.898 -8.236 -15.109 1.00 82.81 82 PRO A C 1
ATOM 603 O O . PRO A 1 82 ? -6.477 -8.786 -16.124 1.00 82.81 82 PRO A O 1
ATOM 606 N N . ASN A 1 83 ? -7.190 -8.915 -13.999 1.00 75.19 83 ASN A N 1
ATOM 607 C CA . ASN A 1 83 ? -7.152 -10.376 -13.933 1.00 75.19 83 ASN A CA 1
ATOM 608 C C . ASN A 1 83 ? -8.399 -10.978 -14.615 1.00 75.19 83 ASN A C 1
ATOM 610 O O . ASN A 1 83 ? -9.317 -11.461 -13.954 1.00 75.19 83 ASN A O 1
ATOM 614 N N . VAL A 1 84 ? -8.464 -10.861 -15.943 1.00 69.50 84 VAL A N 1
ATOM 615 C CA . VAL A 1 84 ? -9.501 -11.455 -16.797 1.00 69.50 84 VAL A CA 1
ATOM 616 C C . VAL A 1 84 ? -8.864 -12.561 -17.636 1.00 69.50 84 VAL A C 1
ATOM 618 O O . VAL A 1 84 ? -7.826 -12.344 -18.259 1.00 69.50 84 VAL A O 1
ATOM 621 N N . CYS A 1 85 ? -9.457 -13.754 -17.596 1.00 60.06 85 CYS A N 1
ATOM 622 C CA . CYS A 1 85 ? -9.140 -14.859 -18.504 1.00 60.06 85 CYS A CA 1
ATOM 623 C C . CYS A 1 85 ? -10.068 -14.809 -19.717 1.00 60.06 85 CYS A C 1
ATOM 625 O O . CYS A 1 85 ? -11.270 -14.520 -19.508 1.00 60.06 85 CYS A O 1
#

Radius of gyration: 14.84 Å; chains: 1; bounding box: 36×26×34 Å